Protein AF-X1IK48-F1 (afdb_monomer)

Sequence (93 aa):
MPLVFRLNETGACSFSQFSANIGLVLARSRLIINPGGVGQPRDGDPQASYAILDSEARMARLYRVPYDIGATQASMVRHNLPIRLVSRLSYGT

Mean predicted aligned error: 3.24 Å

pLDDT: mean 95.34, std 4.04, range [80.44, 98.75]

Radius of gyration: 16.35 Å; Cα contacts (8 Å, |Δi|>4): 171; chains: 1; bounding box: 35×23×51 Å

Solvent-accessible surface area (backbone atoms only — not comparable to full-atom values): 5206 Å² total; per-residue (Å²): 88,31,29,35,36,37,43,50,95,88,71,51,76,49,74,47,79,52,49,62,89,44,75,44,72,63,62,94,57,57,71,49,77,42,48,47,28,56,94,62,17,57,58,63,50,46,39,25,22,40,59,52,76,40,78,87,82,32,31,36,38,39,45,72,44,85,70,69,58,65,62,52,34,53,52,38,53,77,68,70,48,60,63,72,72,41,60,23,47,78,45,4,89

Nearest PDB structures (foldseek):
  3rqz-assembly1_A  TM=9.287E-01  e=5.544E-07  Sphaerobacter thermophilus DSM 20745
  3rqz-assembly2_B  TM=9.244E-01  e=1.388E-06  Sphaerobacter thermophilus DSM 20745
  3rqz-assembly3_C  TM=9.258E-01  e=2.003E-06  Sphaerobacter thermophilus DSM 20745
  2gju-assembly1_A  TM=8.616E-01  e=3.785E-02  Pyrococcus horikoshii OT3
  1nnw-assembly1_A  TM=8.202E-01  e=5.807E-02  Pyrococcus furiosus

Structure (mmCIF, N/CA/C/O backbone):
data_AF-X1IK48-F1
#
_entry.id   AF-X1IK48-F1
#
loop_
_atom_site.group_PDB
_atom_site.id
_atom_site.type_symbol
_atom_site.label_atom_id
_atom_site.label_alt_id
_atom_site.label_comp_id
_atom_site.label_asym_id
_atom_site.label_entity_id
_atom_site.label_seq_id
_atom_site.pdbx_PDB_ins_code
_atom_site.Cartn_x
_atom_site.Cartn_y
_atom_site.Cartn_z
_atom_site.occupancy
_atom_site.B_iso_or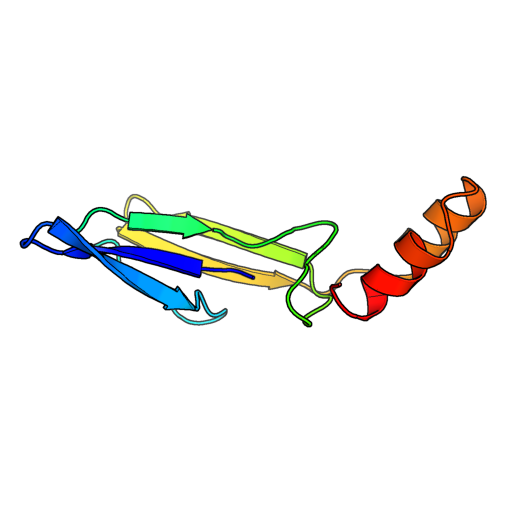_equiv
_atom_site.auth_seq_id
_atom_site.auth_comp_id
_atom_site.auth_asym_id
_atom_site.auth_atom_id
_atom_site.pdbx_PDB_model_num
ATOM 1 N N . MET A 1 1 ? 1.703 4.163 2.520 1.00 89.75 1 MET A N 1
ATOM 2 C CA . MET A 1 1 ? 1.646 3.199 3.631 1.00 89.75 1 MET A CA 1
ATOM 3 C C . MET A 1 1 ? 0.214 3.078 4.120 1.00 89.75 1 MET A C 1
ATOM 5 O O . MET A 1 1 ? -0.329 4.089 4.562 1.00 89.75 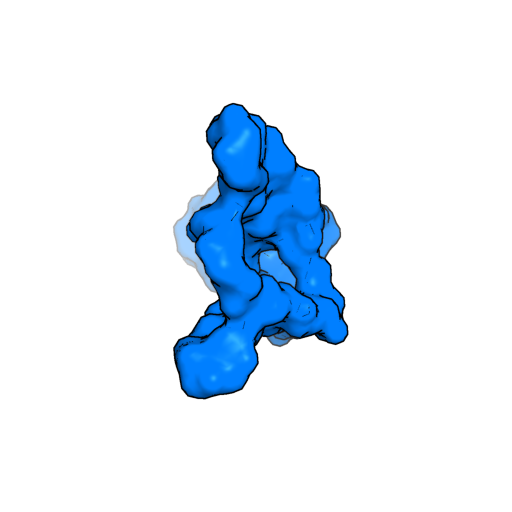1 MET A O 1
ATOM 9 N N . PRO A 1 2 ? -0.417 1.904 3.992 1.00 96.88 2 PRO A N 1
ATOM 10 C CA . PRO A 1 2 ? -1.718 1.629 4.578 1.00 96.88 2 PRO A CA 1
ATOM 11 C C . PRO A 1 2 ? -1.677 1.726 6.103 1.00 96.88 2 PRO A C 1
ATOM 13 O O . PRO A 1 2 ? -0.783 1.187 6.760 1.00 96.88 2 PRO A O 1
ATOM 16 N N . LEU A 1 3 ? -2.651 2.431 6.666 1.00 97.25 3 LEU A N 1
ATOM 17 C CA . LEU A 1 3 ? -2.685 2.800 8.078 1.00 97.25 3 LEU A CA 1
ATOM 18 C C . LEU A 1 3 ? -4.116 2.791 8.599 1.00 97.25 3 LEU A C 1
ATOM 20 O O . LEU A 1 3 ? -5.056 3.117 7.873 1.00 97.25 3 LEU A O 1
ATOM 24 N N . VAL A 1 4 ? -4.261 2.484 9.883 1.00 96.69 4 VAL A N 1
ATOM 25 C CA . VAL A 1 4 ? -5.501 2.661 10.636 1.00 96.69 4 VAL A CA 1
ATOM 26 C C . VAL A 1 4 ? -5.222 3.625 11.773 1.00 96.69 4 VAL A C 1
ATOM 28 O O . VAL A 1 4 ? -4.312 3.395 12.563 1.00 96.69 4 VAL A O 1
ATOM 31 N N . PHE A 1 5 ? -6.029 4.670 11.883 1.00 96.06 5 PHE A N 1
ATOM 32 C CA . PHE A 1 5 ? -6.078 5.532 13.055 1.00 96.06 5 PHE A CA 1
ATOM 33 C C . PHE A 1 5 ? -7.328 5.195 13.852 1.00 96.06 5 PHE A C 1
ATOM 35 O O . PHE A 1 5 ? -8.402 5.000 13.276 1.00 96.06 5 PHE A O 1
ATOM 42 N N . ARG A 1 6 ? -7.195 5.132 15.173 1.00 95.12 6 ARG A N 1
ATOM 43 C CA . ARG A 1 6 ? -8.270 4.797 16.100 1.00 95.12 6 ARG A CA 1
ATOM 44 C C . ARG A 1 6 ? -8.391 5.878 17.155 1.00 95.12 6 ARG A C 1
ATOM 46 O O . ARG A 1 6 ? -7.429 6.176 17.855 1.00 95.12 6 ARG A O 1
ATOM 53 N N . LEU A 1 7 ? -9.602 6.398 17.303 1.00 94.25 7 LEU A N 1
ATOM 54 C CA . LEU A 1 7 ? -9.964 7.221 18.447 1.00 94.25 7 LEU A CA 1
ATOM 55 C C . LEU A 1 7 ? -10.426 6.307 19.585 1.00 94.25 7 LEU A C 1
ATOM 57 O O . LEU A 1 7 ? -11.335 5.491 19.392 1.00 94.25 7 LEU A O 1
ATOM 61 N N . ASN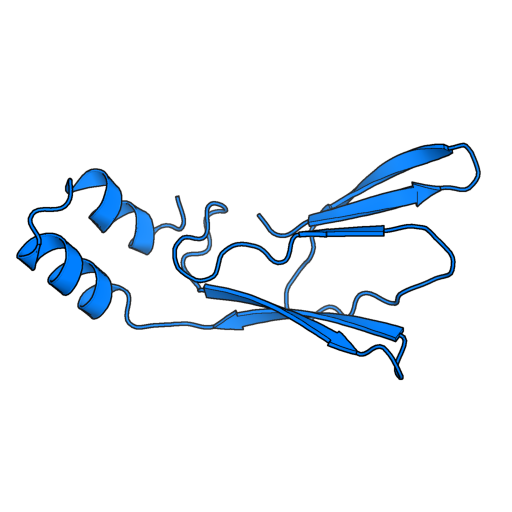 A 1 8 ? -9.792 6.421 20.749 1.00 88.06 8 ASN A N 1
ATOM 62 C CA . ASN A 1 8 ? -10.227 5.728 21.956 1.00 88.06 8 ASN A CA 1
ATOM 63 C C . ASN A 1 8 ? -11.289 6.547 22.722 1.00 88.06 8 ASN A C 1
ATOM 65 O O . ASN A 1 8 ? -11.618 7.676 22.357 1.00 88.06 8 ASN A O 1
ATOM 69 N N . GLU A 1 9 ? -11.830 5.975 23.796 1.00 86.06 9 GLU A N 1
ATOM 70 C CA . GLU A 1 9 ? -12.889 6.602 24.602 1.00 86.06 9 GLU A CA 1
ATOM 71 C C . GLU A 1 9 ? -12.416 7.842 25.373 1.00 86.06 9 GLU A C 1
ATOM 73 O O . GLU A 1 9 ? -13.219 8.721 25.668 1.00 86.06 9 GLU A O 1
ATOM 78 N N . THR A 1 10 ? -11.112 7.958 25.646 1.00 88.56 10 THR A N 1
ATOM 79 C CA . THR A 1 10 ? -10.522 9.130 26.311 1.00 88.56 10 THR A CA 1
ATOM 80 C C . THR A 1 10 ? -10.228 10.280 25.343 1.00 88.56 10 THR A C 1
ATOM 82 O O . THR A 1 10 ? -9.705 11.312 25.756 1.00 88.56 10 THR A O 1
ATOM 85 N N . GLY A 1 11 ? -10.546 10.117 24.053 1.00 88.69 11 GLY A N 1
ATOM 86 C CA . GLY A 1 11 ? -10.286 11.102 23.004 1.00 88.69 11 GLY A CA 1
ATOM 87 C C . GLY A 1 11 ? -8.855 11.088 22.458 1.00 88.69 11 GLY A C 1
ATOM 88 O O . GLY A 1 11 ? -8.532 11.897 21.589 1.00 88.69 11 GLY A O 1
ATOM 89 N N . ALA A 1 12 ? -7.997 10.169 22.908 1.00 92.75 12 ALA A N 1
ATOM 90 C CA . ALA A 1 12 ? -6.663 9.994 22.349 1.00 92.75 12 ALA A CA 1
ATOM 91 C C . ALA A 1 12 ? -6.709 9.203 21.029 1.00 92.75 12 ALA A C 1
ATOM 93 O O . ALA A 1 12 ? -7.474 8.248 20.861 1.00 92.75 12 ALA A O 1
ATOM 94 N N . CYS A 1 13 ? -5.857 9.606 20.086 1.00 94.56 13 CYS A N 1
ATOM 95 C CA . CYS A 1 13 ? -5.708 8.958 18.789 1.00 94.56 13 CYS A CA 1
ATOM 96 C C . CYS A 1 13 ? -4.456 8.077 18.785 1.00 94.56 13 CYS A C 1
ATOM 98 O O . CYS A 1 13 ? -3.358 8.557 19.066 1.00 94.56 13 CYS A O 1
ATOM 100 N N . SER A 1 14 ? -4.616 6.801 18.446 1.00 94.38 14 SER A N 1
ATOM 101 C CA . SER A 1 14 ? -3.509 5.888 18.160 1.00 94.38 14 SER A CA 1
ATOM 102 C C . SER A 1 14 ? -3.530 5.471 16.694 1.00 94.38 14 SER A C 1
ATOM 104 O O . SER A 1 14 ? -4.553 5.589 16.017 1.00 94.38 14 SER A O 1
ATOM 106 N N . PHE A 1 15 ? -2.401 4.982 16.185 1.00 94.31 15 PHE A N 1
ATOM 107 C CA . PHE A 1 15 ? -2.314 4.449 14.831 1.00 94.31 15 PHE A CA 1
ATOM 108 C C . PHE A 1 15 ? -1.632 3.084 14.814 1.00 94.31 15 PHE A C 1
ATOM 110 O O . PHE A 1 15 ? -0.798 2.776 15.664 1.00 94.31 15 PHE A O 1
ATOM 117 N N . SER A 1 16 ? -1.989 2.267 13.830 1.00 94.44 16 SER A N 1
ATOM 118 C CA . SER A 1 16 ? -1.350 0.985 13.553 1.00 94.44 16 SER A CA 1
ATOM 119 C C . SER A 1 16 ? -1.245 0.759 12.048 1.00 94.44 16 SER A C 1
ATOM 121 O O . SER A 1 16 ? -2.004 1.329 11.260 1.00 94.44 16 SER A O 1
ATOM 123 N N . GLN A 1 17 ? -0.320 -0.106 11.638 1.00 94.44 17 GLN A N 1
ATOM 124 C CA . GLN A 1 17 ? -0.239 -0.548 10.249 1.00 94.44 17 GLN A CA 1
ATOM 125 C C . GLN A 1 17 ? -1.525 -1.279 9.848 1.00 94.44 17 GLN A C 1
ATOM 127 O O . GLN A 1 17 ? -2.064 -2.070 10.627 1.00 94.44 17 GLN A O 1
ATOM 132 N N . PHE A 1 18 ? -2.019 -1.014 8.636 1.00 95.75 18 PHE A N 1
ATOM 133 C CA . PHE A 1 18 ? -3.052 -1.846 8.028 1.00 95.75 18 PHE A CA 1
ATOM 134 C C . PHE A 1 18 ? -2.349 -2.891 7.165 1.00 95.75 18 PHE A C 1
ATOM 136 O O . PHE A 1 18 ? -1.805 -2.556 6.119 1.00 95.75 18 PHE A O 1
ATOM 143 N N . SER A 1 19 ? -2.278 -4.136 7.622 1.00 93.38 19 SER A N 1
ATOM 144 C CA . SER A 1 19 ? -1.525 -5.180 6.919 1.00 93.38 19 SER A CA 1
ATOM 145 C C . SER A 1 19 ? -2.436 -6.034 6.047 1.00 93.38 19 SER A C 1
ATOM 147 O O . SER A 1 19 ? -3.575 -6.327 6.413 1.00 93.38 19 SER A O 1
ATOM 149 N N . ALA A 1 20 ? -1.918 -6.459 4.894 1.00 89.81 20 ALA A N 1
ATOM 150 C CA . ALA A 1 20 ? -2.606 -7.421 4.043 1.00 89.81 20 ALA A CA 1
ATOM 151 C C . ALA A 1 20 ? -2.787 -8.748 4.797 1.00 89.81 20 ALA A C 1
ATOM 153 O O . ALA A 1 20 ? -2.000 -9.075 5.686 1.00 89.81 20 ALA A O 1
ATOM 154 N N . ASN A 1 21 ? -3.829 -9.503 4.443 1.00 85.19 21 ASN A N 1
ATOM 155 C CA . ASN A 1 21 ? -4.201 -10.789 5.057 1.00 85.19 21 ASN A CA 1
ATOM 156 C C . ASN A 1 21 ? -4.719 -10.720 6.506 1.00 85.19 21 ASN A C 1
ATOM 158 O O . ASN A 1 21 ? -5.079 -11.753 7.067 1.00 85.19 21 ASN A O 1
ATOM 162 N N . ILE A 1 22 ? -4.825 -9.529 7.103 1.00 87.75 22 ILE A N 1
ATOM 163 C CA . ILE A 1 22 ? -5.424 -9.334 8.428 1.00 87.75 22 ILE A CA 1
ATOM 164 C C . ILE A 1 22 ? -6.739 -8.567 8.272 1.00 87.75 22 ILE A C 1
ATOM 166 O O . ILE A 1 22 ? -6.777 -7.458 7.740 1.00 87.75 22 ILE A O 1
ATOM 170 N N . GLY A 1 23 ? -7.837 -9.167 8.738 1.00 89.00 23 GLY A N 1
ATOM 171 C CA . GLY A 1 23 ? -9.139 -8.507 8.783 1.00 89.00 23 GLY A CA 1
ATOM 172 C C . GLY A 1 23 ? -9.197 -7.478 9.909 1.00 89.00 23 GLY A C 1
ATOM 173 O O . GLY A 1 23 ? -9.022 -7.819 11.078 1.00 89.00 23 GLY A O 1
ATOM 174 N N . LEU A 1 24 ? -9.478 -6.223 9.569 1.00 93.81 24 LEU A N 1
ATOM 175 C CA . LEU A 1 24 ? -9.762 -5.175 10.540 1.00 93.81 24 LEU A CA 1
ATOM 176 C C . LEU A 1 24 ? -11.248 -5.213 10.898 1.00 93.81 24 LEU A C 1
ATOM 178 O O . LEU A 1 24 ? -12.091 -4.785 10.111 1.00 93.81 24 LEU A O 1
ATOM 182 N N . V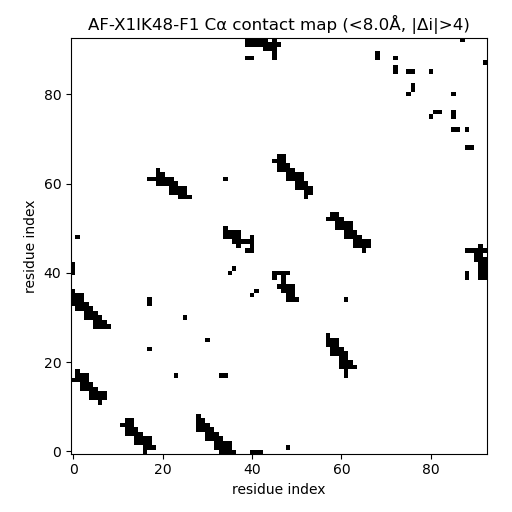AL A 1 25 ? -11.566 -5.685 12.102 1.00 92.81 25 VAL A N 1
ATOM 183 C CA . VAL A 1 25 ? -12.935 -5.639 12.631 1.00 92.81 25 VAL A CA 1
ATOM 184 C C . VAL A 1 25 ? -13.320 -4.193 12.953 1.00 92.81 25 VAL A C 1
ATOM 186 O O . VAL A 1 25 ? -12.627 -3.489 13.698 1.00 92.81 25 VAL A O 1
ATOM 189 N N . LEU A 1 26 ? -14.457 -3.756 12.418 1.00 90.00 26 LEU A N 1
ATOM 190 C CA . LEU A 1 26 ? -15.018 -2.431 12.649 1.00 90.00 26 LEU A CA 1
ATOM 191 C C . LEU A 1 26 ? -15.808 -2.453 13.964 1.00 90.00 26 LEU A C 1
ATOM 193 O O . LEU A 1 26 ? -17.008 -2.731 14.019 1.00 90.00 26 LEU A O 1
ATOM 197 N N . ALA A 1 27 ? -15.095 -2.208 15.062 1.00 81.50 27 ALA A N 1
ATOM 198 C CA . ALA A 1 27 ? -15.685 -2.074 16.390 1.00 81.50 27 ALA A CA 1
ATOM 199 C C . ALA A 1 27 ? -16.500 -0.767 16.522 1.00 81.50 27 ALA A C 1
ATOM 201 O O . ALA A 1 27 ? -16.681 -0.022 15.565 1.00 81.50 27 ALA A O 1
ATOM 202 N N . ARG A 1 28 ? -17.000 -0.465 17.728 1.00 80.44 28 ARG A N 1
ATOM 203 C CA . ARG A 1 28 ? -17.694 0.811 18.010 1.00 80.44 28 ARG A CA 1
ATOM 204 C C . ARG A 1 28 ? -16.767 2.037 17.999 1.00 80.44 28 ARG A C 1
ATOM 206 O O . ARG A 1 28 ? -17.254 3.162 18.026 1.00 80.44 28 ARG A O 1
ATOM 213 N N . SER A 1 29 ? -15.449 1.836 17.984 1.00 82.88 29 SER A N 1
ATOM 214 C CA . SER A 1 29 ? -14.481 2.936 17.927 1.00 82.88 29 SER A CA 1
ATOM 215 C C . SER A 1 29 ? -14.511 3.625 16.564 1.00 82.88 29 SER A C 1
ATOM 217 O O . SER A 1 29 ? -14.690 2.985 15.530 1.00 82.88 29 SER A O 1
ATOM 219 N N . ARG A 1 30 ? -14.290 4.943 16.562 1.00 91.75 30 ARG A N 1
ATOM 220 C CA . ARG A 1 30 ? -14.164 5.724 15.327 1.00 91.75 30 ARG A CA 1
ATOM 221 C C . ARG A 1 30 ? -12.802 5.452 14.696 1.00 91.75 30 ARG A C 1
ATOM 223 O O . ARG A 1 30 ? -11.779 5.530 15.380 1.00 91.75 30 ARG A O 1
ATOM 230 N N . LEU A 1 31 ? -12.807 5.146 13.401 1.00 94.69 31 LEU A N 1
ATOM 231 C CA . LEU A 1 31 ? -11.613 4.800 12.634 1.00 94.69 31 LEU A CA 1
ATOM 232 C C . LEU A 1 31 ? -11.423 5.756 11.458 1.00 94.69 31 LEU A C 1
ATOM 234 O O . LEU A 1 31 ? -12.395 6.163 10.825 1.00 94.69 31 LEU A O 1
ATOM 238 N N . ILE A 1 32 ? -10.166 6.049 11.133 1.00 96.00 32 ILE A N 1
ATOM 239 C CA . ILE A 1 32 ? -9.759 6.562 9.820 1.00 96.00 32 ILE A CA 1
ATOM 240 C C . ILE A 1 32 ? -8.879 5.487 9.193 1.00 96.00 32 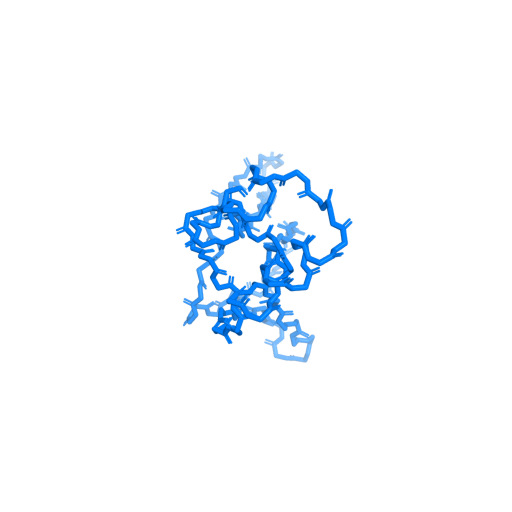ILE A C 1
ATOM 242 O O . ILE A 1 32 ? -7.916 5.038 9.813 1.00 96.00 32 ILE A O 1
ATOM 246 N N . ILE A 1 33 ? -9.218 5.056 7.981 1.00 96.38 33 ILE A N 1
ATOM 247 C CA . ILE A 1 33 ? -8.534 3.957 7.295 1.00 96.38 33 ILE A CA 1
ATOM 248 C C . ILE A 1 33 ? -7.919 4.499 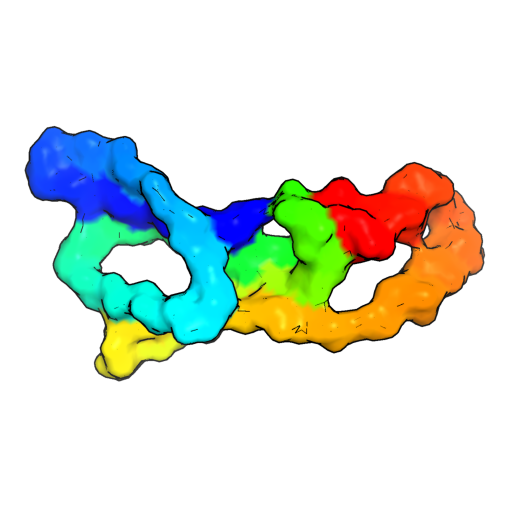6.007 1.00 96.38 33 ILE A C 1
ATOM 250 O O . ILE A 1 33 ? -8.614 5.072 5.171 1.00 96.38 33 ILE A O 1
ATOM 254 N N . ASN A 1 34 ? -6.614 4.299 5.841 1.00 97.75 34 ASN A N 1
ATOM 255 C CA . ASN A 1 34 ? -5.886 4.555 4.606 1.00 97.75 34 ASN A CA 1
ATOM 256 C C . ASN A 1 34 ? -5.580 3.206 3.925 1.00 97.75 34 ASN A C 1
ATOM 258 O O . ASN A 1 34 ? -4.838 2.406 4.501 1.00 97.75 34 ASN A O 1
ATOM 262 N N . PRO A 1 35 ? -6.115 2.936 2.718 1.00 97.69 35 PRO A N 1
ATOM 263 C CA . PRO A 1 35 ? -5.928 1.664 2.017 1.00 97.69 35 PRO A CA 1
ATOM 264 C C . PRO A 1 35 ? -4.618 1.581 1.215 1.00 97.69 35 PRO A C 1
ATOM 266 O O . PRO A 1 35 ? -4.381 0.591 0.528 1.00 97.69 35 PRO A O 1
ATOM 269 N N . GLY A 1 36 ? -3.767 2.607 1.255 1.00 97.25 36 GLY A N 1
ATOM 270 C CA . GLY A 1 36 ? -2.581 2.717 0.409 1.00 97.25 36 GLY A CA 1
ATOM 271 C C . GLY A 1 36 ? -2.876 3.288 -0.980 1.00 97.25 36 GLY A C 1
ATOM 272 O O . GLY A 1 36 ? -3.894 3.940 -1.198 1.00 97.25 36 GLY A O 1
ATOM 273 N N . GLY A 1 37 ? -1.931 3.096 -1.904 1.00 97.44 37 GLY A N 1
ATOM 274 C CA . GLY A 1 37 ? -2.014 3.599 -3.275 1.00 97.44 37 GLY A CA 1
ATOM 275 C C . GLY A 1 37 ? -2.111 2.473 -4.299 1.00 97.44 37 GLY A C 1
ATOM 276 O O . GLY A 1 37 ? -1.345 1.514 -4.232 1.00 97.44 37 GLY A O 1
ATOM 277 N N . VAL A 1 38 ? -3.008 2.625 -5.276 1.00 98.25 38 VAL A N 1
ATOM 278 C CA . VAL A 1 38 ? -3.170 1.669 -6.384 1.00 98.25 38 VAL A CA 1
ATOM 279 C C . VAL A 1 38 ? -2.040 1.821 -7.405 1.00 98.25 38 VAL A C 1
ATOM 281 O O . VAL A 1 38 ? -1.278 0.889 -7.615 1.00 98.25 38 VAL A O 1
ATOM 284 N N . GLY A 1 39 ? -1.892 3.000 -8.018 1.00 96.50 39 GLY A N 1
ATOM 285 C CA . GLY A 1 39 ? -0.925 3.210 -9.109 1.00 96.50 39 GLY A CA 1
ATOM 286 C C . GLY A 1 39 ? 0.467 3.677 -8.674 1.00 96.50 39 GLY A C 1
ATOM 287 O O . GLY A 1 39 ? 1.373 3.758 -9.496 1.00 96.50 39 GLY A O 1
ATOM 288 N N . GLN A 1 40 ? 0.638 4.049 -7.403 1.00 96.81 40 GLN A N 1
ATOM 289 C CA . GLN A 1 40 ? 1.918 4.527 -6.876 1.00 96.81 40 GLN A CA 1
ATOM 290 C C . GLN A 1 40 ? 1.990 4.370 -5.351 1.00 96.81 40 GLN A C 1
ATOM 292 O O . GLN A 1 40 ? 1.860 5.357 -4.615 1.00 96.81 40 GLN A O 1
ATOM 297 N N . PRO A 1 41 ? 2.144 3.133 -4.854 1.00 97.00 41 PRO A N 1
ATOM 298 C CA . PRO A 1 41 ? 2.450 2.902 -3.448 1.00 97.00 41 PRO A CA 1
ATOM 299 C C . PRO A 1 41 ? 3.762 3.606 -3.058 1.00 97.00 41 PRO A C 1
ATOM 301 O O . PRO A 1 41 ? 4.634 3.835 -3.893 1.00 97.00 41 PRO A O 1
ATOM 304 N N . ARG A 1 42 ? 3.862 4.013 -1.787 1.00 96.56 42 ARG A N 1
ATOM 305 C CA . ARG A 1 42 ? 4.952 4.852 -1.235 1.00 96.56 42 ARG A CA 1
ATOM 306 C C . ARG A 1 42 ? 5.476 4.308 0.090 1.00 96.56 42 ARG A C 1
ATOM 308 O O . ARG A 1 42 ? 5.699 5.055 1.039 1.00 96.56 42 ARG A O 1
ATOM 315 N N . ASP A 1 43 ? 5.491 2.996 0.218 1.00 96.31 43 ASP A N 1
ATOM 316 C CA . ASP A 1 43 ? 5.792 2.303 1.464 1.00 96.31 43 ASP A CA 1
ATOM 317 C C . ASP A 1 43 ? 6.740 1.122 1.300 1.00 96.31 43 ASP A C 1
ATOM 319 O O . ASP A 1 43 ? 6.789 0.260 2.170 1.00 96.31 43 ASP A O 1
ATOM 323 N N . GLY A 1 44 ? 7.504 1.093 0.207 1.00 96.94 44 GLY A N 1
ATOM 324 C CA . GLY A 1 44 ? 8.517 0.067 -0.039 1.00 96.94 44 GLY A CA 1
ATOM 325 C C . GLY A 1 44 ? 7.977 -1.233 -0.641 1.00 96.94 44 GLY A C 1
ATOM 326 O O . GLY A 1 44 ? 8.771 -2.067 -1.063 1.00 96.94 44 GLY A O 1
ATOM 327 N N . ASP A 1 45 ? 6.653 -1.407 -0.717 1.00 96.94 45 ASP A N 1
ATOM 328 C CA . ASP A 1 45 ? 6.008 -2.502 -1.449 1.00 96.94 45 ASP A CA 1
ATOM 329 C C . ASP A 1 45 ? 5.466 -1.963 -2.784 1.00 96.94 45 ASP A C 1
ATOM 331 O O . ASP A 1 45 ? 4.553 -1.129 -2.776 1.00 96.94 45 ASP A O 1
ATOM 335 N N . PRO A 1 46 ? 6.010 -2.396 -3.936 1.00 98.06 46 PRO A N 1
ATOM 336 C CA . PRO A 1 46 ? 5.594 -1.891 -5.237 1.00 98.06 46 PRO A CA 1
ATOM 337 C C . PRO A 1 46 ? 4.216 -2.401 -5.679 1.00 98.06 46 PRO A C 1
ATOM 339 O O . PRO A 1 46 ? 3.679 -1.882 -6.655 1.00 98.06 46 PRO A O 1
ATOM 342 N N . GLN A 1 47 ? 3.625 -3.387 -4.995 1.00 98.31 47 GLN A N 1
ATOM 343 C CA . GLN A 1 47 ? 2.306 -3.915 -5.342 1.00 98.31 47 GLN A CA 1
ATOM 344 C 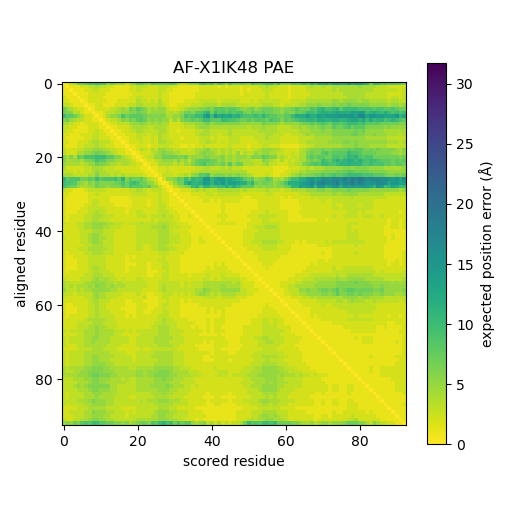C . GLN A 1 47 ? 1.198 -2.879 -5.129 1.00 98.31 47 GLN A C 1
ATOM 346 O O . GLN A 1 47 ? 1.176 -2.149 -4.129 1.00 98.31 47 GLN A O 1
ATOM 351 N N . ALA A 1 48 ? 0.225 -2.878 -6.043 1.00 98.19 48 ALA A N 1
ATOM 352 C CA . ALA A 1 48 ? -0.957 -2.036 -5.943 1.00 98.19 48 ALA A CA 1
ATOM 353 C C . ALA A 1 48 ? -1.709 -2.339 -4.642 1.00 98.19 48 ALA A C 1
ATOM 355 O O . ALA A 1 48 ? -1.871 -3.501 -4.267 1.00 98.19 48 ALA A O 1
ATOM 356 N N . SER A 1 49 ? -2.172 -1.294 -3.959 1.00 98.38 49 SER A N 1
ATOM 357 C CA . SER A 1 49 ? -2.826 -1.395 -2.655 1.00 98.38 49 SER A CA 1
ATOM 358 C C . SER A 1 49 ? -4.243 -0.845 -2.707 1.00 98.38 49 SER A C 1
ATOM 360 O O . SER A 1 49 ? -4.454 0.291 -3.136 1.00 98.38 49 SER A O 1
ATOM 362 N N . TYR A 1 50 ? -5.204 -1.634 -2.237 1.00 98.06 50 TYR A N 1
ATOM 363 C CA . TYR A 1 50 ? -6.590 -1.213 -2.033 1.00 98.06 50 TYR A CA 1
ATOM 364 C C . TYR A 1 50 ? -7.216 -1.988 -0.871 1.00 98.06 50 TYR A C 1
ATOM 366 O O . TYR A 1 50 ? -6.660 -2.983 -0.409 1.00 98.06 50 TYR A O 1
ATOM 374 N N . ALA A 1 51 ? -8.380 -1.550 -0.393 1.00 97.75 51 ALA A N 1
ATOM 375 C CA . ALA A 1 51 ? -9.122 -2.268 0.636 1.00 97.75 51 ALA A CA 1
ATOM 376 C C . ALA A 1 51 ? -10.580 -2.482 0.236 1.00 97.75 51 ALA A C 1
ATOM 378 O O . ALA A 1 51 ? -11.174 -1.635 -0.429 1.00 97.75 51 ALA A O 1
ATOM 379 N N . ILE A 1 52 ? -11.152 -3.598 0.684 1.00 97.31 52 ILE A N 1
ATOM 380 C CA . ILE A 1 52 ? -12.591 -3.861 0.610 1.00 97.31 52 ILE A CA 1
ATOM 381 C C . ILE A 1 52 ? -13.178 -3.631 1.998 1.00 97.31 52 ILE A C 1
ATOM 383 O O . ILE A 1 52 ? -12.667 -4.163 2.987 1.00 97.31 52 ILE A O 1
ATOM 387 N N . LEU A 1 53 ? -14.241 -2.831 2.051 1.00 95.81 53 LEU A N 1
ATOM 388 C CA . LEU A 1 53 ? -15.051 -2.599 3.238 1.00 95.81 53 LEU A CA 1
ATOM 389 C C . LEU A 1 53 ? -16.339 -3.414 3.116 1.00 95.81 53 LEU A C 1
ATOM 391 O O . LEU A 1 53 ? -17.193 -3.101 2.292 1.00 95.81 53 LEU A O 1
ATOM 395 N N . ASP A 1 54 ? -16.469 -4.439 3.945 1.00 95.19 54 ASP A N 1
ATOM 396 C CA . ASP A 1 54 ? -17.689 -5.221 4.094 1.00 95.19 54 ASP A CA 1
ATOM 397 C C . ASP A 1 54 ? -18.507 -4.634 5.252 1.00 95.19 54 ASP A C 1
ATOM 399 O O . ASP A 1 54 ? -18.150 -4.767 6.429 1.00 95.19 54 ASP A O 1
ATOM 403 N N . SER A 1 55 ? -19.578 -3.916 4.913 1.00 91.69 55 SER A N 1
ATOM 404 C CA . SER A 1 55 ? -20.444 -3.259 5.893 1.00 91.69 55 SER A CA 1
ATOM 405 C C . SER A 1 55 ? -21.347 -4.231 6.645 1.00 91.69 55 SER A C 1
ATOM 407 O O . SER A 1 55 ? -21.705 -3.944 7.785 1.00 91.69 55 SER A O 1
ATOM 409 N N . GLU A 1 56 ? -21.699 -5.366 6.040 1.00 94.62 56 GLU A N 1
ATOM 410 C CA . GLU A 1 56 ? -22.556 -6.375 6.667 1.00 94.62 56 GLU A CA 1
ATOM 411 C C . GLU A 1 56 ? -21.753 -7.177 7.693 1.00 94.62 56 GLU A C 1
ATOM 413 O O . GLU A 1 56 ? -22.126 -7.252 8.865 1.00 94.62 56 GLU A O 1
ATOM 418 N N . ALA A 1 57 ? -20.577 -7.672 7.296 1.00 93.56 57 ALA A N 1
ATOM 419 C CA . ALA A 1 57 ? -19.656 -8.365 8.195 1.00 93.56 57 ALA A CA 1
ATOM 420 C C . ALA A 1 57 ? -18.899 -7.416 9.144 1.00 93.56 57 ALA A C 1
ATOM 422 O O . ALA A 1 57 ? -18.164 -7.871 10.024 1.00 93.56 57 ALA A O 1
ATOM 423 N N . ARG A 1 58 ? -19.051 -6.096 8.967 1.00 94.06 58 ARG A N 1
ATOM 424 C CA . ARG A 1 58 ? -18.347 -5.032 9.701 1.00 94.06 58 ARG A CA 1
ATOM 425 C C . ARG A 1 58 ? -16.837 -5.247 9.739 1.00 94.06 58 ARG A C 1
ATOM 427 O O . ARG A 1 58 ? -16.216 -5.286 10.805 1.00 94.06 58 ARG A O 1
ATOM 434 N N . MET A 1 59 ? -16.233 -5.357 8.563 1.00 95.31 59 MET A N 1
ATOM 435 C CA . MET A 1 59 ? -14.815 -5.666 8.415 1.00 95.31 59 MET A CA 1
ATOM 436 C C . MET A 1 59 ? -14.197 -4.935 7.227 1.00 95.31 59 MET A C 1
ATOM 438 O O . MET A 1 59 ? -14.805 -4.823 6.170 1.00 95.31 59 MET A O 1
ATOM 442 N N . ALA A 1 60 ? -12.955 -4.483 7.378 1.00 96.62 60 ALA A N 1
ATOM 443 C CA . ALA A 1 60 ? -12.134 -4.014 6.268 1.00 96.62 60 ALA A CA 1
ATOM 444 C C . ALA A 1 60 ? -10.955 -4.966 6.037 1.00 96.62 60 ALA A C 1
ATOM 446 O O . ALA A 1 60 ? -10.331 -5.434 6.990 1.00 96.62 60 ALA A O 1
ATOM 447 N N . ARG A 1 61 ? -10.618 -5.238 4.775 1.00 97.38 61 ARG A N 1
ATOM 448 C C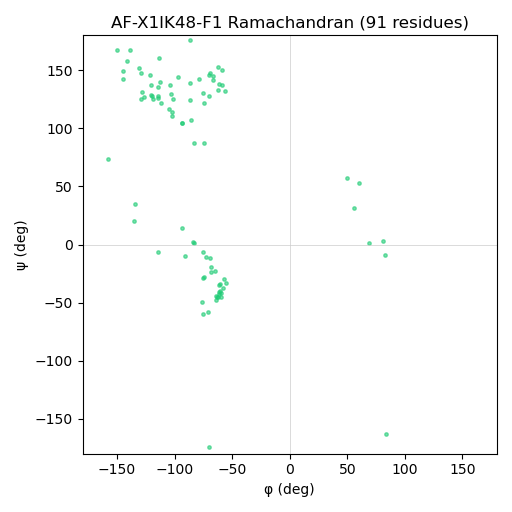A . ARG A 1 61 ? -9.454 -6.054 4.397 1.00 97.38 61 ARG A CA 1
ATOM 449 C C . ARG A 1 61 ? -8.601 -5.324 3.381 1.00 97.38 61 ARG A C 1
ATOM 451 O O . ARG A 1 61 ? -9.132 -4.828 2.392 1.00 97.38 61 ARG A O 1
ATOM 458 N N . LEU A 1 62 ? -7.296 -5.281 3.631 1.00 98.31 62 LEU A N 1
ATOM 459 C CA . LEU A 1 62 ? -6.312 -4.754 2.697 1.00 98.31 62 LEU A CA 1
ATOM 460 C C . LEU A 1 62 ? -5.866 -5.849 1.725 1.00 98.31 62 LEU A C 1
ATOM 462 O O . LEU A 1 62 ? -5.581 -6.975 2.136 1.00 98.31 62 LEU A O 1
ATOM 466 N N . TYR A 1 63 ? -5.728 -5.475 0.460 1.00 97.44 63 TYR A N 1
ATOM 467 C CA . TYR A 1 63 ? -5.214 -6.309 -0.610 1.00 97.44 63 TYR A CA 1
ATOM 468 C C . TYR A 1 63 ? -3.975 -5.669 -1.225 1.00 97.44 63 TYR A C 1
ATOM 470 O O . TYR A 1 63 ? -3.935 -4.461 -1.474 1.00 97.44 63 TYR A O 1
ATOM 478 N N . ARG A 1 64 ? -2.978 -6.516 -1.486 1.00 97.88 64 ARG A N 1
ATOM 479 C CA . ARG A 1 64 ? -1.820 -6.211 -2.323 1.00 97.88 64 ARG A CA 1
ATOM 480 C C . ARG A 1 64 ? -1.884 -7.088 -3.552 1.00 97.88 64 ARG A C 1
ATOM 482 O O . ARG A 1 64 ? -2.079 -8.294 -3.425 1.00 97.88 64 ARG A O 1
ATOM 489 N N . VAL A 1 65 ? -1.785 -6.469 -4.720 1.00 97.88 65 VAL A N 1
ATOM 490 C CA . VAL A 1 65 ? -1.907 -7.176 -5.994 1.00 97.88 65 VAL A CA 1
ATOM 491 C C . VAL A 1 65 ? -0.718 -6.815 -6.883 1.00 97.88 65 VAL A C 1
ATOM 493 O O . VAL A 1 65 ? -0.474 -5.623 -7.111 1.00 97.88 65 VAL A O 1
ATOM 496 N N . PRO A 1 66 ? 0.037 -7.810 -7.382 1.00 98.12 66 PRO A N 1
ATOM 497 C CA . PRO A 1 66 ? 1.079 -7.560 -8.363 1.00 98.12 66 PRO A CA 1
ATOM 498 C C . PRO A 1 66 ? 0.455 -7.081 -9.676 1.00 98.12 66 PRO A C 1
ATOM 500 O O . PRO A 1 66 ? -0.622 -7.523 -10.074 1.00 98.12 66 PRO A O 1
ATOM 503 N N . TYR A 1 67 ? 1.148 -6.183 -10.364 1.00 98.38 67 TYR A N 1
ATOM 504 C CA . TYR A 1 67 ? 0.774 -5.703 -11.691 1.00 98.38 67 TYR A CA 1
ATOM 505 C C . TYR A 1 67 ? 2.023 -5.583 -12.559 1.00 98.38 67 TYR A C 1
ATOM 507 O O . TYR A 1 67 ? 3.150 -5.625 -12.060 1.00 98.38 67 TYR A O 1
ATOM 515 N N . ASP A 1 68 ? 1.823 -5.416 -13.864 1.00 98.44 68 ASP A N 1
ATOM 516 C CA . ASP A 1 68 ? 2.928 -5.221 -14.795 1.00 98.44 68 ASP A CA 1
ATOM 517 C C . ASP A 1 68 ? 3.508 -3.798 -14.675 1.00 98.44 68 ASP A C 1
ATOM 519 O O . ASP A 1 68 ? 3.109 -2.842 -15.356 1.00 98.44 68 ASP A O 1
ATOM 523 N N . ILE A 1 69 ? 4.460 -3.661 -13.751 1.00 98.50 69 ILE A N 1
ATOM 524 C CA . ILE A 1 69 ? 5.229 -2.433 -13.537 1.00 98.50 69 ILE A CA 1
ATOM 525 C C . ILE A 1 69 ? 6.006 -2.077 -14.808 1.00 98.50 69 ILE A C 1
ATOM 527 O O . ILE A 1 69 ? 6.043 -0.905 -15.180 1.00 98.50 69 ILE A O 1
ATOM 531 N N . GLY A 1 70 ? 6.573 -3.071 -15.500 1.00 98.50 70 GLY A N 1
ATOM 532 C CA . GLY A 1 70 ? 7.375 -2.873 -16.707 1.00 98.50 70 GLY A CA 1
ATOM 533 C C . GLY A 1 70 ? 6.562 -2.257 -17.844 1.00 98.50 70 GLY A C 1
ATOM 534 O O . GLY A 1 70 ? 6.993 -1.269 -18.440 1.00 98.50 70 GLY A O 1
ATOM 535 N N . ALA A 1 71 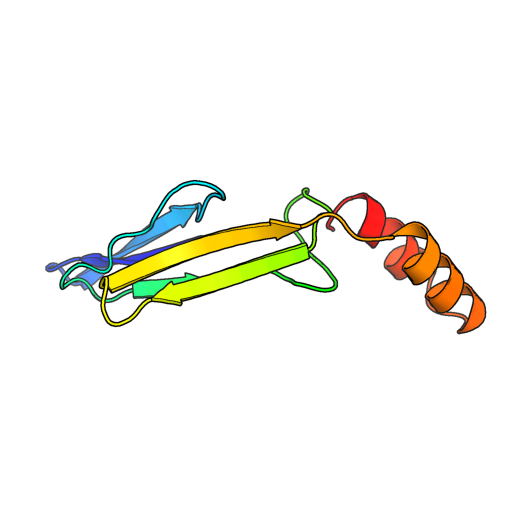? 5.350 -2.758 -18.089 1.00 98.69 71 ALA A N 1
ATOM 536 C CA . ALA A 1 71 ? 4.433 -2.186 -19.074 1.00 98.69 71 ALA A CA 1
ATOM 537 C C . ALA A 1 71 ? 4.054 -0.736 -18.734 1.00 98.69 71 ALA A C 1
ATOM 539 O O . ALA A 1 71 ? 4.055 0.137 -19.610 1.00 98.69 71 ALA A O 1
ATOM 540 N N . THR A 1 72 ? 3.784 -0.451 -17.456 1.00 98.56 72 THR A N 1
ATOM 541 C CA . THR A 1 72 ? 3.475 0.913 -16.999 1.00 98.56 72 THR A CA 1
ATOM 542 C C . THR A 1 72 ? 4.673 1.840 -17.203 1.00 98.56 72 THR A C 1
ATOM 544 O O . THR A 1 72 ? 4.533 2.909 -17.798 1.00 98.56 72 THR A O 1
ATOM 547 N N . GLN A 1 73 ? 5.868 1.412 -16.792 1.00 98.75 73 GLN A N 1
ATOM 548 C CA . GLN A 1 73 ? 7.113 2.159 -16.963 1.00 98.75 73 GLN A CA 1
ATOM 549 C C . GLN A 1 73 ? 7.424 2.433 -18.438 1.00 98.75 73 GLN A C 1
ATOM 551 O O . GLN A 1 73 ? 7.724 3.572 -18.795 1.00 98.75 73 GLN A O 1
ATOM 556 N N . ALA A 1 74 ? 7.288 1.429 -19.308 1.00 98.75 74 ALA A N 1
ATOM 557 C CA . ALA A 1 74 ? 7.472 1.585 -20.748 1.00 98.75 74 ALA A CA 1
ATOM 558 C C . ALA A 1 74 ? 6.497 2.619 -21.328 1.00 98.75 74 ALA A C 1
ATOM 560 O O . ALA A 1 74 ? 6.890 3.472 -22.124 1.00 98.75 74 ALA A O 1
ATOM 561 N N . SER A 1 75 ? 5.233 2.603 -20.893 1.00 98.69 75 SER A N 1
ATOM 562 C CA . SER A 1 75 ? 4.260 3.622 -21.288 1.00 98.69 75 SER A CA 1
ATOM 563 C C . SER A 1 75 ? 4.668 5.021 -20.826 1.00 98.69 75 SER A C 1
ATOM 565 O O . SER A 1 75 ? 4.649 5.963 -21.614 1.00 98.69 75 SER A O 1
ATOM 567 N N . MET A 1 76 ? 5.114 5.160 -19.577 1.00 98.69 76 MET A N 1
ATOM 568 C CA . MET A 1 76 ? 5.570 6.441 -19.039 1.00 98.69 76 MET A CA 1
ATOM 569 C C . MET A 1 76 ? 6.772 7.008 -19.806 1.00 98.69 76 MET A C 1
ATOM 571 O O . MET A 1 76 ? 6.800 8.205 -20.091 1.00 98.69 76 MET A O 1
ATOM 575 N N . VAL A 1 77 ? 7.733 6.154 -20.177 1.00 98.62 77 VAL A N 1
ATOM 576 C CA . VAL A 1 77 ? 8.894 6.539 -20.997 1.00 98.62 77 VAL A CA 1
ATOM 577 C C . VAL A 1 77 ? 8.456 6.994 -22.388 1.00 98.62 77 VAL A C 1
ATOM 579 O O . VAL A 1 77 ? 8.905 8.043 -22.839 1.00 98.62 77 VAL A O 1
ATOM 582 N N . ARG A 1 78 ? 7.528 6.277 -23.044 1.00 98.62 78 ARG A N 1
ATOM 583 C CA . ARG A 1 78 ? 6.962 6.700 -24.344 1.00 98.62 78 ARG A CA 1
ATOM 584 C C . ARG A 1 78 ? 6.313 8.086 -24.286 1.00 98.62 78 ARG A C 1
ATOM 586 O O . ARG A 1 78 ? 6.307 8.793 -25.287 1.00 98.62 78 ARG A O 1
ATOM 593 N N . HIS A 1 79 ? 5.789 8.475 -23.126 1.00 98.62 79 HIS A N 1
ATOM 594 C CA . HIS A 1 79 ? 5.204 9.795 -22.881 1.00 98.62 79 HIS A CA 1
ATOM 595 C C . HIS A 1 79 ? 6.189 10.820 -22.292 1.00 98.62 79 HIS A C 1
ATOM 597 O O . HIS A 1 79 ? 5.757 11.874 -21.829 1.00 98.62 79 HIS A O 1
ATOM 603 N N . ASN A 1 80 ? 7.499 10.551 -22.320 1.00 98.38 80 ASN A N 1
ATOM 604 C CA . ASN A 1 80 ? 8.554 11.450 -21.838 1.00 98.38 80 ASN A CA 1
ATOM 605 C C . ASN A 1 80 ? 8.387 11.891 -20.370 1.00 98.38 80 ASN A C 1
ATOM 607 O O . ASN A 1 80 ? 8.778 12.999 -19.994 1.00 98.38 80 ASN A O 1
ATOM 611 N N . LEU A 1 81 ? 7.809 11.038 -19.517 1.00 98.44 81 LEU A N 1
ATOM 612 C CA . LEU A 1 81 ? 7.736 11.327 -18.085 1.00 98.44 81 LEU A CA 1
ATOM 613 C C . LEU A 1 81 ? 9.133 11.256 -17.439 1.00 98.44 81 LEU A C 1
ATOM 615 O O . LEU A 1 81 ? 9.958 10.433 -17.844 1.00 98.44 81 LEU A O 1
ATOM 619 N N . PRO A 1 82 ? 9.412 12.069 -16.399 1.00 98.44 82 PRO A N 1
ATOM 620 C CA . PRO A 1 82 ? 10.714 12.070 -15.739 1.00 98.44 82 PRO A CA 1
ATOM 621 C C . PRO A 1 82 ? 11.110 10.682 -15.228 1.00 98.44 82 PRO A C 1
ATOM 623 O O . PRO A 1 82 ? 10.339 10.041 -14.509 1.00 98.44 82 PRO A O 1
ATOM 626 N N . ILE A 1 83 ? 12.346 10.255 -15.514 1.00 97.88 83 ILE A N 1
ATOM 627 C CA . ILE A 1 83 ? 12.832 8.901 -15.191 1.00 97.88 83 ILE A CA 1
ATOM 628 C C . ILE A 1 83 ? 12.696 8.557 -13.703 1.00 97.88 83 ILE A C 1
ATOM 630 O O . ILE A 1 83 ? 12.349 7.437 -13.349 1.00 97.88 83 ILE A O 1
ATOM 634 N N . ARG A 1 84 ? 12.843 9.550 -12.816 1.00 97.44 84 ARG A N 1
ATOM 635 C CA . ARG A 1 84 ? 12.627 9.380 -11.373 1.00 97.44 84 ARG A CA 1
ATOM 636 C C . ARG A 1 84 ? 11.208 8.892 -11.043 1.00 97.44 84 ARG A C 1
ATOM 638 O O . ARG A 1 84 ? 11.042 8.106 -10.115 1.00 97.44 84 ARG A O 1
ATOM 645 N N . LEU A 1 85 ? 10.184 9.353 -11.767 1.00 97.56 85 LEU A N 1
ATOM 646 C CA . LEU A 1 85 ? 8.798 8.906 -11.567 1.00 97.56 85 LEU A CA 1
ATOM 647 C C . LEU A 1 85 ? 8.561 7.504 -12.132 1.00 97.56 85 LEU A C 1
ATOM 649 O O . LEU A 1 85 ? 7.707 6.791 -11.618 1.00 97.56 85 LEU A O 1
ATOM 653 N N . VAL A 1 86 ? 9.310 7.123 -13.166 1.00 98.44 86 VAL A N 1
ATOM 654 C CA . VAL A 1 86 ? 9.267 5.789 -13.774 1.00 98.44 86 VAL A CA 1
ATOM 655 C C . VAL A 1 86 ? 9.895 4.772 -12.822 1.00 98.44 86 VAL A C 1
ATOM 657 O O . VAL A 1 86 ? 9.227 3.839 -12.379 1.00 98.44 86 VAL A O 1
ATOM 660 N N . SER A 1 87 ? 11.158 4.980 -12.437 1.00 97.75 87 SER A N 1
ATOM 661 C CA . SER A 1 87 ? 11.932 4.033 -11.626 1.00 97.75 87 SER A CA 1
ATOM 662 C C . SER A 1 87 ? 11.310 3.767 -10.259 1.00 97.75 87 SER A C 1
ATOM 664 O O . SER A 1 87 ? 11.373 2.646 -9.766 1.00 97.75 87 SER A O 1
ATOM 666 N N . ARG A 1 88 ? 10.664 4.768 -9.647 1.00 97.81 88 ARG A N 1
ATOM 667 C CA . ARG A 1 88 ? 10.106 4.627 -8.294 1.00 97.81 88 ARG A CA 1
ATOM 668 C C . ARG A 1 88 ? 8.972 3.605 -8.186 1.00 97.81 88 ARG A C 1
ATOM 670 O O . ARG A 1 88 ? 8.760 3.078 -7.097 1.00 97.81 88 ARG A O 1
ATOM 677 N N . LEU A 1 89 ? 8.287 3.288 -9.294 1.00 98.38 89 LEU A N 1
ATOM 678 C CA . LEU A 1 89 ? 7.239 2.261 -9.302 1.00 98.38 89 LEU A CA 1
ATOM 679 C C . LEU A 1 89 ? 7.784 0.881 -8.913 1.00 98.38 89 LEU A C 1
ATOM 681 O O . LEU A 1 89 ? 7.104 0.153 -8.200 1.00 98.38 89 LEU A O 1
ATOM 685 N N . SER A 1 90 ? 9.024 0.555 -9.293 1.00 98.19 90 SER A N 1
ATOM 686 C CA . SER A 1 90 ? 9.667 -0.727 -8.964 1.00 98.19 90 SER A CA 1
ATOM 687 C C . SER A 1 90 ? 9.979 -0.896 -7.477 1.00 98.19 90 SER A C 1
ATOM 689 O O . SER A 1 90 ? 10.172 -2.018 -7.022 1.00 98.19 90 SER A O 1
ATOM 691 N N . TYR A 1 91 ? 10.030 0.203 -6.724 1.00 97.44 91 TYR A N 1
ATOM 692 C CA . TYR A 1 91 ? 10.416 0.211 -5.311 1.00 97.44 91 TYR A CA 1
ATOM 693 C C . TYR A 1 91 ? 9.273 0.629 -4.380 1.00 97.44 91 TYR A C 1
ATOM 695 O O . TYR A 1 91 ? 9.448 0.617 -3.168 1.00 97.44 91 TYR A O 1
ATOM 703 N N . GLY A 1 92 ? 8.131 1.064 -4.924 1.00 96.44 92 GLY A N 1
ATOM 704 C CA . GLY A 1 92 ? 7.045 1.639 -4.130 1.00 96.44 92 GLY A CA 1
ATOM 705 C C . GLY A 1 92 ? 7.474 2.900 -3.368 1.00 96.44 92 GLY A C 1
ATOM 706 O O . GLY A 1 92 ? 7.307 2.958 -2.147 1.00 96.44 92 GLY A O 1
ATOM 707 N N . THR A 1 93 ? 8.058 3.890 -4.066 1.00 93.12 93 THR A N 1
ATOM 708 C CA . THR A 1 93 ? 8.547 5.173 -3.495 1.00 93.12 93 THR A CA 1
ATOM 709 C C . THR A 1 93 ? 8.022 6.416 -4.223 1.00 93.12 93 THR A C 1
ATOM 711 O O . THR A 1 93 ? 7.511 6.311 -5.358 1.00 93.12 93 THR A O 1
#

Organism: NCBI:txid412755

Secondary structure (DSSP, 8-state):
--EEEEE-TTS-EEEEE--TT-EEE--SS-EEEE---SS---SS--SEEEEEEETTTTEEEEEEE---HHHHHHHHHHTT--HHHHHGGGTT-

Foldseek 3Di:
DKKKWWQDPVRDIDIDHQDAPDKDAQDPIDMDTDQAAQQAAADQDLFGWDWDQDVVRRIIHIDGHDDPLVVVLVVCVVVVHDVVVSVNSVGRD

InterPro domains:
  IPR029052 Metallo-dependent phosphatase-like [G3DSA:3.60.21.10] (10-93)
  IPR029052 Metallo-dependent phosphatase-like [SSF56300] (26-92)